Protein AF-A0A9P7JNY8-F1 (afdb_monomer_lite)

pLDDT: mean 92.01, std 10.69, range [59.56, 98.25]

Secondary structure (DSSP, 8-state):
-B-EEE-S-HHHHHHHHHHHHH-TTB-GGGGEEE-HHHHHHHHHHHHHHTTSPPHHHHTT-

Structure (mmCIF, N/CA/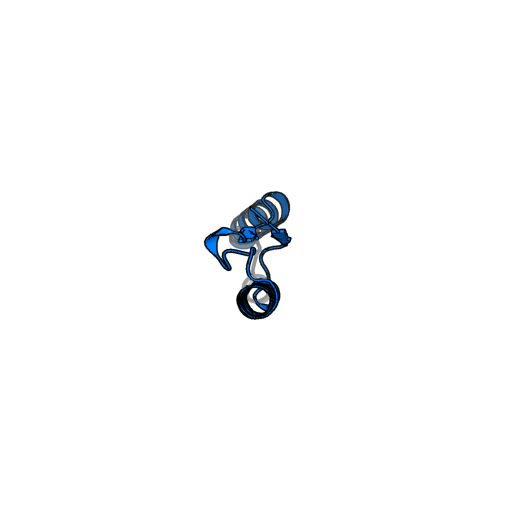C/O backbone):
data_AF-A0A9P7JNY8-F1
#
_entry.id   AF-A0A9P7JNY8-F1
#
loop_
_atom_site.group_PDB
_atom_site.id
_atom_site.type_symbol
_atom_site.label_atom_id
_atom_site.label_alt_id
_atom_site.label_comp_id
_atom_site.label_asym_id
_atom_site.label_entity_id
_atom_site.label_seq_id
_atom_site.pdbx_PDB_ins_code
_atom_site.Cartn_x
_atom_site.Cartn_y
_atom_site.Cartn_z
_atom_site.occupancy
_atom_site.B_iso_or_equiv
_atom_site.auth_seq_id
_atom_site.auth_comp_id
_atom_site.auth_asym_id
_atom_site.auth_atom_id
_atom_site.pdbx_PDB_model_num
ATOM 1 N N . MET A 1 1 ? 2.765 3.260 18.609 1.00 80.38 1 MET A N 1
ATOM 2 C CA . MET A 1 1 ? 2.037 3.355 17.328 1.00 80.38 1 MET A CA 1
ATOM 3 C C . MET A 1 1 ? 2.553 2.239 16.438 1.00 80.38 1 MET A C 1
ATOM 5 O O . MET A 1 1 ? 3.744 2.234 16.146 1.00 80.38 1 MET A O 1
ATOM 9 N N . LEU A 1 2 ? 1.714 1.250 16.120 1.00 95.44 2 LEU A N 1
ATOM 10 C CA . LEU A 1 2 ? 2.100 0.139 15.245 1.00 95.44 2 LEU A CA 1
ATOM 11 C C . LEU A 1 2 ? 2.001 0.579 13.782 1.00 95.44 2 LEU A C 1
ATOM 13 O O . LEU A 1 2 ? 1.100 1.337 13.431 1.00 95.44 2 LEU A O 1
ATOM 17 N N . SER A 1 3 ? 2.923 0.122 12.938 1.00 96.56 3 SER A N 1
ATOM 18 C CA . SER A 1 3 ? 2.892 0.364 11.492 1.00 96.56 3 SER A CA 1
ATOM 19 C C . SER A 1 3 ? 3.389 -0.861 10.737 1.00 96.56 3 SER A C 1
ATOM 21 O O . SER A 1 3 ? 4.138 -1.673 11.283 1.00 96.56 3 SER A O 1
ATOM 23 N N . VAL A 1 4 ? 2.956 -1.000 9.488 1.00 97.19 4 VAL A N 1
ATOM 24 C CA . VAL A 1 4 ? 3.361 -2.086 8.597 1.00 97.19 4 VAL A CA 1
ATOM 25 C C . VAL A 1 4 ? 3.713 -1.519 7.228 1.00 97.19 4 VAL A C 1
ATOM 27 O O . VAL A 1 4 ? 3.090 -0.567 6.759 1.00 97.19 4 VAL A O 1
ATOM 30 N N . THR A 1 5 ? 4.734 -2.093 6.591 1.00 97.81 5 THR A N 1
ATOM 31 C CA . THR A 1 5 ? 5.064 -1.795 5.194 1.00 97.81 5 THR A CA 1
ATOM 32 C C . THR A 1 5 ? 4.863 -3.036 4.339 1.00 97.81 5 THR A C 1
ATOM 34 O O . THR A 1 5 ? 5.468 -4.070 4.615 1.00 97.81 5 THR A O 1
ATOM 37 N N . CYS A 1 6 ? 4.045 -2.931 3.293 1.00 97.69 6 CYS A N 1
ATOM 38 C CA . CYS A 1 6 ? 3.737 -4.032 2.373 1.00 97.69 6 CYS A CA 1
ATOM 39 C C . CYS A 1 6 ? 3.874 -3.582 0.914 1.00 97.69 6 CYS A C 1
ATOM 41 O O . CYS A 1 6 ? 3.933 -2.389 0.628 1.00 97.69 6 CYS A O 1
ATOM 43 N N . ASP A 1 7 ?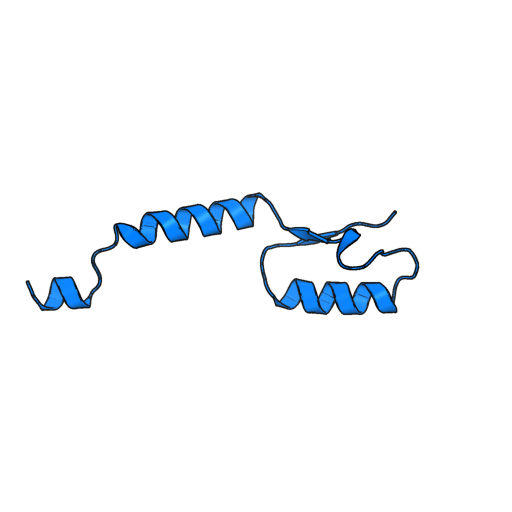 3.958 -4.513 -0.036 1.00 97.50 7 ASP A N 1
ATOM 44 C CA . ASP A 1 7 ? 3.978 -4.168 -1.460 1.00 97.50 7 ASP A CA 1
ATOM 45 C C . ASP A 1 7 ? 2.639 -3.567 -1.940 1.00 97.50 7 ASP A C 1
ATOM 47 O O . ASP A 1 7 ? 1.644 -3.535 -1.214 1.00 97.50 7 ASP A O 1
ATOM 51 N N . ASN A 1 8 ? 2.599 -3.017 -3.160 1.00 95.44 8 ASN A N 1
ATOM 52 C CA . ASN A 1 8 ? 1.402 -2.343 -3.680 1.00 95.44 8 ASN A CA 1
ATOM 53 C C . ASN A 1 8 ? 0.391 -3.346 -4.269 1.00 95.44 8 ASN A C 1
ATOM 55 O O . ASN A 1 8 ? 0.014 -3.254 -5.437 1.00 95.44 8 ASN A O 1
ATOM 59 N N . ALA A 1 9 ? -0.026 -4.316 -3.459 1.00 96.31 9 ALA A N 1
ATOM 60 C CA . ALA A 1 9 ? -1.021 -5.321 -3.807 1.00 96.31 9 ALA A CA 1
ATOM 61 C C . ALA A 1 9 ? -2.338 -5.065 -3.058 1.00 96.31 9 ALA A C 1
ATOM 63 O O . ALA A 1 9 ? -2.341 -4.734 -1.873 1.00 96.31 9 ALA A O 1
ATOM 64 N N . SER A 1 10 ? -3.477 -5.256 -3.731 1.00 96.12 10 SER A N 1
ATOM 65 C CA . SER A 1 10 ? -4.810 -5.041 -3.143 1.00 96.12 10 SER A CA 1
ATOM 66 C C . SER A 1 10 ? -5.103 -5.961 -1.954 1.00 96.12 10 SER A C 1
ATOM 68 O O . SER A 1 10 ? -5.813 -5.560 -1.036 1.00 96.12 10 SER A O 1
ATOM 70 N N . ASN A 1 11 ? -4.514 -7.160 -1.925 1.00 97.75 11 ASN A N 1
ATOM 71 C CA . ASN A 1 11 ? -4.636 -8.087 -0.796 1.00 97.75 11 ASN A CA 1
ATOM 72 C C . ASN A 1 11 ? -4.133 -7.475 0.521 1.00 97.75 11 ASN A C 1
ATOM 74 O O . ASN A 1 11 ? -4.667 -7.794 1.582 1.00 97.75 11 ASN A O 1
ATOM 78 N N . ASN A 1 12 ? -3.154 -6.565 0.459 1.00 97.69 12 ASN A N 1
ATOM 79 C CA . ASN A 1 12 ? -2.636 -5.899 1.652 1.00 97.69 12 ASN A CA 1
ATOM 80 C C . ASN A 1 12 ? -3.643 -4.907 2.236 1.00 97.69 12 ASN A C 1
ATOM 82 O O . ASN A 1 12 ? -3.684 -4.759 3.450 1.00 97.69 12 ASN A O 1
ATOM 86 N N . ASN A 1 13 ? -4.507 -4.306 1.411 1.00 96.88 13 ASN A N 1
ATOM 87 C CA . ASN A 1 13 ? -5.593 -3.459 1.910 1.00 96.88 13 ASN A CA 1
ATOM 88 C C . ASN A 1 13 ? -6.567 -4.294 2.767 1.00 96.88 13 ASN A C 1
ATOM 90 O O . ASN A 1 13 ? -6.877 -3.929 3.893 1.00 96.88 13 ASN A O 1
ATOM 94 N N . VAL A 1 14 ? -6.964 -5.480 2.282 1.00 97.94 14 VAL A N 1
ATOM 95 C CA . VAL A 1 14 ? -7.851 -6.396 3.030 1.00 97.94 14 VAL A CA 1
ATOM 96 C C . VAL A 1 14 ? -7.209 -6.840 4.346 1.00 97.94 14 VAL A C 1
ATOM 98 O O . VAL A 1 14 ? -7.879 -6.945 5.371 1.00 97.94 14 VAL A O 1
ATOM 101 N N . MET A 1 15 ? -5.903 -7.110 4.330 1.00 97.69 15 MET A N 1
ATOM 102 C CA . MET A 1 15 ? -5.151 -7.463 5.531 1.00 97.69 15 MET A CA 1
ATOM 103 C C . MET A 1 15 ? -5.131 -6.309 6.547 1.00 97.69 15 MET A C 1
ATOM 105 O O . MET A 1 15 ? -5.393 -6.543 7.726 1.00 97.69 15 MET A O 1
ATOM 109 N N . VAL A 1 16 ? -4.902 -5.073 6.097 1.00 98.06 16 VAL A N 1
ATOM 110 C CA . VAL A 1 16 ? -4.890 -3.863 6.938 1.00 98.06 16 VAL A CA 1
ATOM 111 C C . VAL A 1 16 ? -6.259 -3.596 7.559 1.00 98.06 16 VAL A C 1
ATOM 113 O O . VAL A 1 16 ? -6.330 -3.334 8.761 1.00 98.06 16 VAL A O 1
ATOM 116 N N . ASP A 1 17 ? -7.340 -3.770 6.795 1.00 97.69 17 ASP A N 1
ATOM 117 C CA . ASP A 1 17 ? -8.712 -3.671 7.304 1.00 97.69 17 ASP A CA 1
ATOM 118 C C . ASP A 1 17 ? -8.971 -4.686 8.428 1.00 97.69 17 ASP A C 1
ATOM 120 O O . ASP A 1 17 ? -9.604 -4.375 9.438 1.00 97.69 17 ASP A O 1
ATOM 124 N N . LYS A 1 18 ? -8.454 -5.914 8.288 1.00 98.06 18 LYS A N 1
ATOM 125 C CA . LYS A 1 18 ? -8.564 -6.941 9.334 1.00 98.06 18 LYS A CA 1
ATOM 126 C C . LYS A 1 18 ? -7.698 -6.624 10.548 1.00 98.06 18 LYS A C 1
ATOM 128 O O . LYS A 1 18 ? -8.166 -6.810 11.669 1.00 98.06 18 LYS A O 1
ATOM 133 N N . LEU A 1 19 ? -6.478 -6.125 10.357 1.00 97.75 19 LEU A N 1
ATOM 134 C CA . LEU A 1 19 ? -5.609 -5.726 11.465 1.00 97.75 19 LEU A CA 1
ATOM 135 C C . LEU A 1 19 ? -6.211 -4.587 12.289 1.00 97.75 19 LEU A C 1
ATOM 137 O O . LEU A 1 19 ? -6.116 -4.637 13.508 1.00 97.75 19 LEU A O 1
ATOM 141 N N . ALA A 1 20 ? -6.881 -3.619 11.659 1.00 97.31 20 ALA A N 1
ATOM 142 C CA . ALA A 1 20 ? -7.550 -2.525 12.369 1.00 97.31 20 ALA A CA 1
ATOM 143 C C . ALA A 1 20 ? -8.653 -3.015 13.328 1.00 97.31 20 ALA A C 1
ATOM 145 O O . ALA A 1 20 ? -8.935 -2.370 14.334 1.00 97.31 20 ALA A O 1
ATOM 146 N N . VAL A 1 21 ? -9.275 -4.162 13.028 1.00 97.88 21 VAL A N 1
ATOM 147 C CA . VAL A 1 21 ? -10.293 -4.790 13.887 1.00 97.88 21 VAL A CA 1
ATOM 148 C C . VAL A 1 21 ? -9.657 -5.657 14.974 1.00 97.88 21 VAL A C 1
ATOM 150 O O . VAL A 1 21 ? -10.159 -5.709 16.094 1.00 97.88 21 VAL A O 1
ATOM 153 N N . LEU A 1 22 ? -8.581 -6.372 14.642 1.00 98.12 22 LEU A N 1
ATOM 154 C CA . LEU A 1 22 ? -7.976 -7.374 15.524 1.00 98.12 22 LEU A CA 1
ATOM 155 C C . LEU A 1 22 ? -6.915 -6.799 16.475 1.00 98.12 22 LEU A C 1
ATOM 157 O O . LEU A 1 22 ? -6.631 -7.423 17.495 1.00 98.12 22 LEU A O 1
ATOM 161 N N . VAL A 1 23 ? -6.322 -5.647 16.149 1.00 97.31 23 VAL A N 1
ATOM 162 C CA . VAL A 1 23 ? -5.212 -5.036 16.893 1.00 97.31 23 VAL A CA 1
ATOM 163 C C . VAL A 1 23 ? -5.574 -3.592 17.263 1.00 97.31 23 VAL A C 1
ATOM 165 O O . VAL A 1 23 ? -5.429 -2.700 16.425 1.00 97.31 23 VAL A O 1
ATOM 168 N N . PRO A 1 24 ? -6.023 -3.330 18.506 1.00 94.31 24 PRO A N 1
ATOM 169 C CA . PRO A 1 24 ? -6.493 -2.008 18.933 1.00 94.31 24 PRO A CA 1
ATOM 170 C C . PRO A 1 24 ? -5.485 -0.864 18.735 1.00 94.31 24 PRO A C 1
ATOM 172 O O . PRO A 1 24 ? -5.876 0.279 18.512 1.00 94.31 24 PRO A O 1
ATOM 175 N N . GLU A 1 25 ? -4.183 -1.147 18.804 1.00 96.12 25 GLU A N 1
ATOM 176 C CA . GLU A 1 25 ? -3.105 -0.162 18.652 1.00 96.12 25 GLU A CA 1
ATOM 177 C C . GLU A 1 25 ? -2.692 0.088 17.190 1.00 96.12 25 GLU A C 1
ATOM 179 O O . GLU A 1 25 ? -1.778 0.884 16.927 1.00 96.12 25 GLU A O 1
ATOM 184 N N . PHE A 1 26 ? -3.317 -0.608 16.237 1.00 97.00 26 PHE A N 1
ATOM 185 C CA . PHE A 1 26 ? -3.055 -0.471 14.811 1.00 97.00 26 PHE A CA 1
ATOM 186 C C . PHE A 1 26 ? -4.079 0.473 14.171 1.00 97.00 26 PHE A C 1
ATOM 188 O O . PHE A 1 26 ? -5.264 0.166 14.083 1.00 97.00 26 PHE A O 1
ATOM 195 N N . ALA A 1 27 ? -3.625 1.627 13.679 1.00 96.44 27 ALA A N 1
ATOM 196 C CA . ALA A 1 27 ? -4.498 2.697 13.187 1.00 96.44 27 ALA A CA 1
ATOM 197 C C . ALA A 1 27 ? -4.994 2.478 11.739 1.00 96.44 27 ALA A C 1
ATOM 199 O O . ALA A 1 27 ? -5.229 3.439 11.003 1.00 96.44 27 ALA A O 1
ATOM 200 N N . GLY A 1 28 ? -5.130 1.218 11.312 1.00 96.31 28 GLY A N 1
ATOM 201 C CA . GLY A 1 28 ? -5.586 0.842 9.973 1.00 96.31 28 GLY A CA 1
AT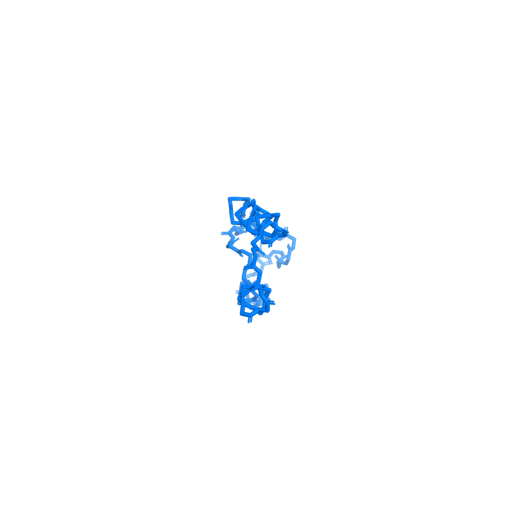OM 202 C C . GLY A 1 28 ? -4.736 1.458 8.863 1.00 96.31 28 GLY A C 1
ATOM 203 O O . GLY A 1 28 ? -3.509 1.379 8.893 1.00 96.31 28 GLY A O 1
ATOM 204 N N . GLU A 1 29 ? -5.387 2.099 7.891 1.00 95.94 29 GLU A N 1
ATOM 205 C CA . GLU A 1 29 ? -4.712 2.716 6.740 1.00 95.94 29 GLU A CA 1
ATOM 206 C C . GLU A 1 29 ? -3.696 3.800 7.137 1.00 95.94 29 GLU A C 1
ATOM 208 O O . GLU A 1 29 ? -2.670 3.937 6.477 1.00 95.94 29 GLU A O 1
ATOM 213 N N . ALA A 1 30 ? -3.894 4.516 8.251 1.00 96.31 30 ALA A N 1
ATOM 214 C CA . ALA A 1 30 ? -2.902 5.485 8.735 1.00 96.31 30 ALA A CA 1
ATOM 215 C C . ALA A 1 30 ? -1.583 4.817 9.184 1.00 96.31 30 ALA A C 1
ATOM 217 O O . ALA A 1 30 ? -0.542 5.469 9.252 1.00 96.31 30 ALA A O 1
ATOM 218 N N . SER A 1 31 ? -1.628 3.514 9.469 1.00 96.62 31 SER A N 1
ATOM 219 C CA . SER A 1 31 ? -0.497 2.667 9.853 1.00 96.62 31 SER A CA 1
ATOM 220 C C . SER A 1 31 ? 0.051 1.824 8.690 1.00 96.62 31 SER A C 1
ATOM 222 O O . SER A 1 31 ? 0.976 1.033 8.903 1.00 96.62 31 SER A O 1
ATOM 224 N N . HIS A 1 32 ? -0.489 1.970 7.475 1.00 97.12 32 HIS A N 1
ATOM 225 C CA . HIS A 1 32 ? -0.127 1.180 6.298 1.00 97.12 32 HIS A CA 1
ATOM 226 C C . HIS A 1 32 ? 0.736 1.987 5.320 1.00 97.12 32 HIS A C 1
ATOM 228 O O . HIS A 1 32 ? 0.267 2.868 4.602 1.00 97.12 32 HIS A O 1
ATOM 234 N N . THR A 1 33 ? 2.017 1.632 5.239 1.00 97.25 33 THR A N 1
ATOM 235 C CA . THR A 1 33 ? 2.954 2.200 4.265 1.00 97.25 33 THR A CA 1
ATOM 236 C C . THR A 1 33 ? 3.102 1.259 3.071 1.00 97.25 33 THR A C 1
ATOM 238 O O . THR A 1 33 ? 3.325 0.059 3.227 1.00 97.25 33 THR A O 1
ATOM 241 N N . ARG A 1 34 ? 3.043 1.787 1.846 1.00 97.44 34 ARG A N 1
ATOM 242 C CA . ARG A 1 34 ? 3.346 1.003 0.637 1.00 97.44 34 ARG A CA 1
ATOM 243 C C . ARG A 1 34 ? 4.852 0.980 0.381 1.00 97.44 34 ARG A C 1
ATOM 245 O O . ARG A 1 34 ? 5.533 1.996 0.498 1.00 97.44 34 ARG A O 1
ATOM 252 N N . CYS A 1 35 ? 5.379 -0.176 -0.002 1.00 97.94 35 CYS A N 1
ATOM 253 C CA . CYS A 1 35 ? 6.798 -0.391 -0.247 1.00 97.94 35 CYS A CA 1
ATOM 254 C C . CYS A 1 35 ? 7.279 0.485 -1.408 1.00 97.94 35 CYS A C 1
ATOM 256 O O . CYS A 1 35 ? 6.886 0.288 -2.560 1.00 97.94 35 CYS A O 1
ATOM 258 N N . PHE A 1 36 ? 8.182 1.419 -1.109 1.00 97.56 36 PHE A N 1
ATOM 259 C CA . PHE A 1 36 ? 8.712 2.368 -2.085 1.00 97.56 36 PHE A CA 1
ATOM 260 C C . PHE A 1 36 ? 9.374 1.681 -3.287 1.00 97.56 36 PHE A C 1
ATOM 262 O O . PHE A 1 36 ? 9.116 2.057 -4.429 1.00 97.56 36 PHE A O 1
ATOM 269 N N . LEU A 1 37 ? 10.149 0.616 -3.042 1.00 97.88 37 LEU A N 1
ATOM 270 C CA . LEU A 1 37 ? 10.783 -0.176 -4.100 1.00 97.88 37 LEU A CA 1
ATOM 271 C C . LEU A 1 37 ? 9.745 -0.760 -5.067 1.00 97.88 37 LEU A C 1
ATOM 273 O O . LEU A 1 37 ? 9.918 -0.690 -6.284 1.00 97.88 37 LEU A O 1
ATOM 277 N N . HIS A 1 38 ? 8.651 -1.312 -4.537 1.00 96.25 38 HIS A N 1
ATOM 278 C CA . HIS A 1 38 ? 7.599 -1.880 -5.369 1.00 96.25 38 HIS A CA 1
ATOM 279 C C . HIS A 1 38 ? 6.873 -0.791 -6.169 1.00 96.25 38 HIS A C 1
ATOM 281 O O . HIS A 1 38 ? 6.644 -0.961 -7.365 1.00 96.25 38 HIS A O 1
ATOM 287 N N . THR A 1 39 ? 6.570 0.351 -5.549 1.00 97.62 39 THR A N 1
ATOM 288 C CA . THR A 1 39 ? 5.961 1.499 -6.237 1.00 97.62 39 THR A CA 1
ATOM 289 C C . THR A 1 39 ? 6.843 2.008 -7.381 1.00 97.62 39 THR A C 1
ATOM 291 O O . THR A 1 39 ? 6.345 2.167 -8.494 1.00 97.62 39 THR A O 1
ATOM 294 N N . ILE A 1 40 ? 8.154 2.183 -7.165 1.00 98.25 40 ILE A N 1
ATOM 295 C CA . ILE A 1 40 ? 9.094 2.579 -8.231 1.00 98.25 40 ILE A CA 1
ATOM 296 C C . ILE A 1 40 ? 9.113 1.547 -9.357 1.00 98.25 40 ILE A C 1
ATOM 298 O O . ILE A 1 40 ? 9.064 1.916 -10.528 1.00 98.25 40 ILE A O 1
ATOM 302 N N . ASN A 1 41 ? 9.159 0.258 -9.024 1.00 97.44 41 ASN A N 1
ATOM 303 C CA . ASN A 1 41 ? 9.149 -0.803 -10.025 1.00 97.44 41 ASN A CA 1
ATOM 304 C C . ASN A 1 41 ? 7.881 -0.754 -10.898 1.00 97.44 41 ASN A C 1
ATOM 306 O O . ASN A 1 41 ? 7.966 -0.920 -12.113 1.00 97.44 41 ASN A O 1
ATOM 310 N N . LEU A 1 42 ? 6.709 -0.479 -10.314 1.00 96.88 42 LEU A N 1
ATOM 311 C CA . LEU A 1 42 ? 5.467 -0.299 -11.075 1.00 96.88 42 LEU A CA 1
ATOM 312 C C . LEU A 1 42 ? 5.503 0.943 -11.978 1.00 96.88 42 LEU A C 1
ATOM 314 O O . LEU A 1 42 ? 5.069 0.868 -13.131 1.00 96.88 42 LEU A O 1
ATOM 318 N N . VAL A 1 43 ? 6.040 2.064 -11.487 1.00 97.69 43 VAL A N 1
ATOM 319 C CA . VAL A 1 43 ? 6.227 3.286 -12.287 1.00 97.69 43 VAL A CA 1
ATOM 320 C C . VAL A 1 43 ? 7.151 3.010 -13.473 1.00 97.69 43 VAL A C 1
ATOM 322 O O . VAL A 1 43 ? 6.775 3.270 -14.613 1.00 97.69 43 VAL A O 1
ATOM 325 N N . ALA A 1 44 ? 8.314 2.402 -13.233 1.00 97.62 44 ALA A N 1
ATOM 326 C CA . ALA A 1 44 ? 9.270 2.056 -14.280 1.00 97.62 44 ALA A CA 1
ATOM 327 C C . ALA A 1 44 ? 8.658 1.116 -15.331 1.00 97.62 44 ALA A C 1
ATOM 329 O O . ALA A 1 44 ? 8.758 1.385 -16.526 1.00 97.62 44 ALA A O 1
ATOM 330 N N . LYS A 1 45 ? 7.954 0.057 -14.904 1.00 96.25 45 LYS A N 1
ATOM 331 C CA . LYS A 1 45 ? 7.235 -0.850 -15.817 1.00 96.25 45 LYS A CA 1
ATOM 332 C C . LYS A 1 45 ? 6.203 -0.117 -16.671 1.00 96.25 45 LYS A C 1
ATOM 334 O O . LYS A 1 45 ? 6.058 -0.434 -17.848 1.00 96.25 45 LYS A O 1
ATOM 339 N N . SER A 1 46 ? 5.497 0.850 -16.088 1.00 95.81 46 SER A N 1
ATOM 340 C CA . SER A 1 46 ? 4.490 1.638 -16.801 1.00 95.81 46 SER A CA 1
ATOM 341 C C . SER A 1 46 ? 5.126 2.542 -17.853 1.00 95.81 46 SER A C 1
ATOM 343 O O . SER A 1 46 ? 4.616 2.599 -18.963 1.00 95.81 46 SER A O 1
ATOM 345 N N . LEU A 1 47 ? 6.261 3.176 -17.541 1.00 96.62 47 LEU A N 1
ATOM 346 C CA . LEU A 1 47 ? 7.011 4.000 -18.494 1.00 96.62 47 LEU A CA 1
ATOM 347 C C . LEU A 1 47 ? 7.614 3.167 -19.630 1.00 96.62 47 LEU A C 1
ATOM 349 O O . LEU A 1 47 ? 7.496 3.539 -20.790 1.00 96.62 47 LEU A O 1
ATOM 353 N N . ILE A 1 48 ? 8.224 2.021 -19.315 1.00 95.00 48 ILE A N 1
ATOM 354 C CA . ILE A 1 48 ? 8.829 1.131 -20.320 1.00 95.00 48 ILE A CA 1
ATOM 355 C C . ILE A 1 48 ? 7.767 0.588 -21.285 1.00 95.00 48 ILE A C 1
ATOM 357 O O . ILE A 1 48 ? 8.034 0.454 -22.477 1.00 95.00 48 ILE A O 1
ATOM 361 N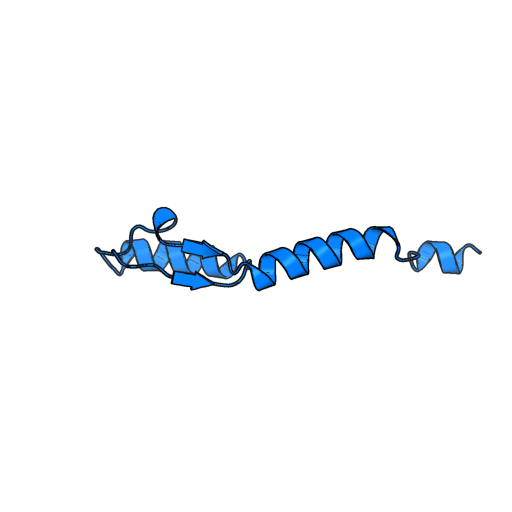 N . ARG A 1 49 ? 6.549 0.304 -20.799 1.00 92.19 49 ARG A N 1
ATOM 362 C CA . ARG A 1 49 ? 5.448 -0.203 -21.632 1.00 92.19 49 ARG A CA 1
ATOM 363 C C . ARG A 1 49 ? 5.112 0.726 -22.800 1.00 92.19 49 ARG A C 1
ATOM 365 O O . ARG A 1 49 ? 4.773 0.212 -23.859 1.00 92.19 49 ARG A O 1
ATOM 372 N N . GLU A 1 50 ? 5.234 2.040 -22.635 1.00 91.31 50 GLU A N 1
ATOM 373 C CA . GLU A 1 50 ? 4.943 3.009 -23.704 1.00 91.31 50 GLU A CA 1
ATOM 374 C C . GLU A 1 50 ? 5.913 2.895 -24.896 1.00 91.31 50 GLU A C 1
ATOM 376 O O . GLU A 1 50 ? 5.594 3.336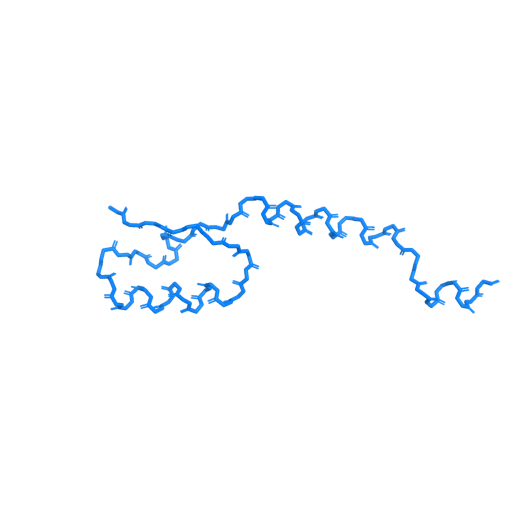 -25.996 1.00 91.31 50 GLU A O 1
ATOM 381 N N . PHE A 1 51 ? 7.073 2.257 -24.705 1.00 90.50 51 PHE A N 1
ATOM 382 C CA . PHE A 1 51 ? 8.068 2.009 -25.754 1.00 90.50 51 PHE A CA 1
ATOM 383 C C . PHE A 1 51 ? 8.051 0.570 -26.286 1.00 90.50 51 PHE A C 1
ATOM 385 O O . PHE A 1 51 ? 8.813 0.241 -27.196 1.00 90.50 51 PHE A O 1
ATOM 392 N N . ASN A 1 52 ? 7.204 -0.305 -25.739 1.00 87.19 52 ASN A N 1
ATOM 393 C CA . ASN A 1 52 ? 7.066 -1.657 -26.262 1.00 87.19 52 ASN A CA 1
ATOM 394 C C . ASN A 1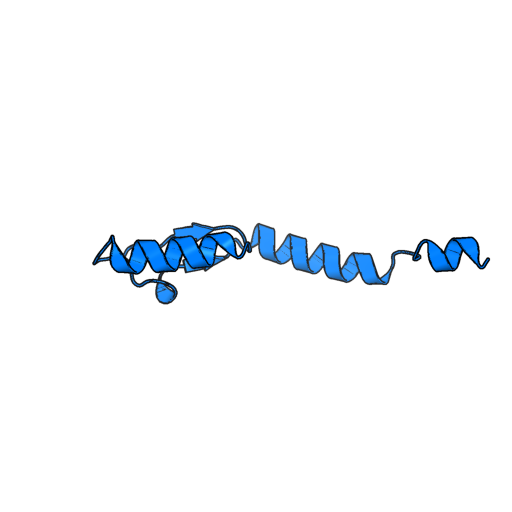 52 ? 6.223 -1.634 -27.538 1.00 87.19 52 ASN A C 1
ATOM 396 O O . ASN A 1 52 ? 5.069 -1.209 -27.520 1.00 87.19 52 ASN A O 1
ATOM 400 N N . VAL A 1 53 ? 6.772 -2.170 -28.630 1.00 78.50 53 VAL A N 1
ATOM 401 C CA . VAL A 1 53 ? 5.990 -2.441 -29.840 1.00 78.50 53 VAL A CA 1
ATOM 402 C C . VAL A 1 53 ? 4.949 -3.498 -29.493 1.00 78.50 53 VAL A C 1
ATOM 404 O O . VAL A 1 53 ? 5.284 -4.597 -29.037 1.00 78.50 53 VAL A O 1
ATOM 407 N N . LEU A 1 54 ? 3.670 -3.168 -29.664 1.00 78.56 54 LEU A N 1
ATOM 408 C CA . LEU A 1 54 ? 2.614 -4.130 -29.398 1.00 78.56 54 LEU A CA 1
ATOM 409 C C . LEU A 1 54 ? 2.697 -5.224 -30.462 1.00 78.56 54 LEU A C 1
ATOM 411 O O . LEU A 1 54 ? 2.942 -4.957 -31.633 1.00 78.56 54 LEU A O 1
ATOM 415 N N . LYS A 1 55 ? 2.454 -6.475 -30.070 1.00 65.00 55 LYS A N 1
ATOM 416 C CA . LYS A 1 55 ? 2.526 -7.626 -30.985 1.00 65.00 55 LYS A CA 1
ATOM 417 C C . LYS A 1 55 ? 1.665 -7.434 -32.249 1.00 65.00 55 LYS A C 1
ATOM 419 O O . LYS A 1 55 ? 2.075 -7.812 -33.337 1.00 65.00 55 LYS A O 1
ATOM 424 N N . LYS A 1 56 ? 0.532 -6.737 -32.100 1.00 66.81 56 LYS A N 1
ATOM 425 C CA . LYS A 1 56 ? -0.375 -6.335 -33.190 1.00 66.81 56 LYS A CA 1
ATOM 426 C C . LYS A 1 56 ? 0.253 -5.371 -34.211 1.00 66.81 56 LYS A C 1
ATOM 428 O O . LYS A 1 56 ? -0.184 -5.340 -35.353 1.00 66.81 56 LYS A O 1
ATOM 433 N N . ASP A 1 57 ? 1.230 -4.568 -33.794 1.00 67.31 57 ASP A N 1
ATOM 434 C CA . ASP A 1 57 ? 1.916 -3.599 -34.651 1.00 67.31 57 ASP A CA 1
ATOM 435 C C . ASP A 1 57 ? 3.062 -4.283 -35.416 1.00 67.31 57 ASP A C 1
ATOM 437 O O . ASP A 1 57 ? 3.362 -3.891 -36.538 1.00 67.31 57 ASP A O 1
ATOM 441 N N . VAL A 1 58 ? 3.636 -5.358 -34.852 1.00 68.19 58 VAL A N 1
ATOM 442 C CA . VAL A 1 58 ? 4.598 -6.243 -35.537 1.00 68.19 58 VAL A CA 1
ATOM 443 C C . VAL A 1 58 ? 3.911 -7.100 -36.603 1.00 68.19 58 VAL A C 1
ATOM 445 O O . VAL A 1 58 ? 4.451 -7.259 -37.684 1.00 68.19 58 VAL A O 1
ATOM 448 N N . GLU A 1 59 ? 2.715 -7.630 -36.332 1.00 67.00 59 GLU A N 1
ATOM 449 C CA . GLU A 1 59 ? 1.954 -8.450 -37.296 1.00 67.00 59 GLU A CA 1
ATOM 450 C C . GLU A 1 59 ? 1.365 -7.639 -38.467 1.00 67.00 59 GLU A C 1
ATOM 452 O O . GLU A 1 59 ? 0.892 -8.216 -39.445 1.00 67.00 59 GLU A O 1
ATOM 457 N N . ARG A 1 60 ? 1.370 -6.303 -38.367 1.00 60.16 60 ARG A N 1
ATOM 458 C CA . ARG A 1 60 ? 0.860 -5.380 -39.393 1.00 60.16 60 ARG A CA 1
ATOM 459 C C . ARG A 1 60 ? 1.967 -4.774 -40.271 1.00 60.16 60 ARG A C 1
ATOM 461 O O . ARG A 1 60 ? 1.632 -4.145 -41.275 1.00 60.16 60 ARG A O 1
ATOM 468 N N . ALA A 1 61 ? 3.232 -4.921 -39.872 1.00 59.56 61 ALA A N 1
ATOM 469 C CA . ALA A 1 61 ? 4.417 -4.473 -40.605 1.00 59.56 61 ALA A CA 1
ATOM 470 C C . ALA A 1 61 ? 4.937 -5.580 -41.532 1.00 59.56 61 ALA A C 1
ATOM 472 O O . ALA A 1 61 ? 5.412 -5.225 -42.633 1.00 59.56 61 ALA A O 1
#

Organism: NCBI:txid1912936

Radius of gyration: 18.17 Å; chains: 1; bounding box: 21×14×60 Å

Sequence (61 aa):
MLSVTCDNASNNNVMVDKLAVLVPEFAGEASHTRCFLHTINLVAKSLIREFNVLKKDVERA

Foldseek 3Di:
DAADEDAPDPVVLVVLVVCVVVPVPRPRPVRYHHDPVNVVVVVVVVVVVVVDDDPVNVVVD